Protein AF-A0A929NKT0-F1 (afdb_monomer_lite)

Radius of gyration: 20.61 Å; chains: 1; bounding box: 49×33×53 Å

Sequence (121 aa):
MTLDKARRKQLLARWHRRIGISVAAWLILLAISGLLINHAHDWGLDQSSIPGLLQELLYPLTMGDEFEEAALISWERLMLDLHAARFLGPLALWFSDLMAGLLLLLSISGIWIWWRQAKRK

Secondary structure (DSSP, 8-state):
--HHHHHHHHHHHHHHHHHHHHHHHHHHHHHHHHHHHHTTTTTTTTTSBPPHHHHHHHHHHHHGGG-------BHHHHHHHHHTTGGGTTHHHHHHHHHHHHHHHHHHHHHHHHHHHHTT-

Structure (mmCIF, N/CA/C/O backbone):
data_AF-A0A929NKT0-F1
#
_entry.id   AF-A0A929NKT0-F1
#
loop_
_atom_site.group_PDB
_atom_site.id
_atom_site.type_symbol
_atom_site.label_atom_id
_atom_site.label_alt_id
_atom_site.label_comp_id
_atom_site.label_asym_id
_atom_site.label_entity_id
_atom_site.label_seq_id
_atom_site.pdbx_PDB_ins_code
_atom_site.Cartn_x
_atom_site.Cartn_y
_atom_site.Cartn_z
_atom_site.occupancy
_atom_site.B_iso_or_equiv
_atom_site.auth_seq_id
_atom_site.auth_comp_id
_atom_site.auth_asym_id
_atom_site.auth_atom_id
_atom_site.pdbx_PDB_model_num
ATOM 1 N N . MET A 1 1 ? -28.048 -0.320 28.081 1.00 53.88 1 MET A N 1
ATOM 2 C CA . MET A 1 1 ? -26.968 -0.050 27.098 1.00 53.88 1 MET A CA 1
ATOM 3 C C . MET A 1 1 ? -27.310 1.257 26.391 1.00 53.88 1 MET A C 1
ATOM 5 O O . MET A 1 1 ? -28.362 1.308 25.780 1.00 53.88 1 MET A O 1
ATOM 9 N N . THR A 1 2 ? -26.522 2.327 26.540 1.00 73.44 2 THR A N 1
ATOM 10 C CA . THR A 1 2 ? -26.869 3.647 25.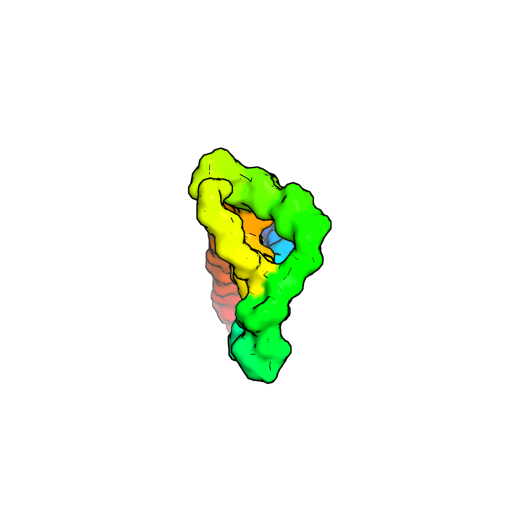973 1.00 73.44 2 THR A CA 1
ATOM 11 C C . THR A 1 2 ? -26.758 3.629 24.443 1.00 73.44 2 THR A C 1
ATOM 13 O O . THR A 1 2 ? -25.832 3.017 23.901 1.00 73.44 2 THR A O 1
ATOM 16 N N . LEU A 1 3 ? -27.703 4.268 23.743 1.00 71.25 3 LEU A N 1
ATOM 17 C CA . LEU A 1 3 ? -27.803 4.284 22.271 1.00 71.25 3 LEU A CA 1
ATOM 18 C C . LEU A 1 3 ? -26.490 4.727 21.587 1.00 71.25 3 LEU A C 1
ATOM 20 O O . LEU A 1 3 ? -26.123 4.202 20.532 1.00 71.25 3 LEU A O 1
ATOM 24 N N . ASP A 1 4 ? -25.704 5.577 22.250 1.00 81.12 4 ASP A N 1
ATOM 25 C CA . ASP A 1 4 ? -24.386 6.026 21.786 1.00 81.12 4 ASP A CA 1
ATOM 26 C C . ASP A 1 4 ? -23.361 4.899 21.629 1.00 81.12 4 ASP A C 1
ATOM 28 O O . ASP A 1 4 ? -22.576 4.894 20.676 1.00 81.12 4 ASP A O 1
ATOM 32 N N . LYS A 1 5 ? -23.364 3.901 22.525 1.00 77.00 5 LYS A N 1
ATOM 33 C CA . LYS A 1 5 ? -22.419 2.773 22.449 1.00 77.00 5 LYS A CA 1
ATOM 34 C C . LYS A 1 5 ? -22.708 1.893 21.231 1.00 77.00 5 LYS A C 1
ATOM 36 O O . LYS A 1 5 ? -21.773 1.431 20.575 1.00 77.00 5 LYS A O 1
ATOM 41 N N . ALA A 1 6 ? -23.986 1.689 20.906 1.00 77.25 6 ALA A N 1
ATOM 42 C CA . ALA A 1 6 ? -24.405 0.922 19.734 1.00 77.25 6 ALA A CA 1
ATOM 43 C C . ALA A 1 6 ? -24.045 1.652 18.429 1.00 77.25 6 ALA A C 1
ATOM 45 O O . ALA A 1 6 ? -23.441 1.053 17.535 1.00 77.25 6 ALA A O 1
ATOM 46 N N . ARG A 1 7 ? -24.315 2.963 18.359 1.00 80.44 7 ARG A N 1
ATOM 47 C CA . ARG A 1 7 ? -24.003 3.805 17.192 1.00 80.44 7 ARG A CA 1
ATOM 48 C C . ARG A 1 7 ? -22.497 3.886 16.924 1.00 80.44 7 ARG A C 1
ATOM 50 O O . ARG A 1 7 ? -22.071 3.710 15.783 1.00 80.44 7 ARG A O 1
ATOM 57 N N . ARG A 1 8 ? -21.675 4.053 17.971 1.00 80.75 8 ARG A N 1
ATOM 58 C CA . ARG A 1 8 ? -20.201 4.019 17.869 1.00 80.75 8 ARG A CA 1
ATOM 59 C C . ARG A 1 8 ? -19.692 2.666 17.370 1.00 80.75 8 ARG A C 1
ATOM 61 O O . ARG A 1 8 ? -18.843 2.626 16.485 1.00 80.75 8 ARG A O 1
ATOM 68 N N . LYS A 1 9 ? -20.243 1.552 17.868 1.00 82.25 9 LYS A N 1
ATOM 69 C CA . LYS A 1 9 ? -19.865 0.202 17.411 1.00 82.25 9 LYS A CA 1
ATOM 70 C C . LYS A 1 9 ? -20.188 -0.014 15.926 1.00 82.25 9 LYS A C 1
ATOM 72 O O . LYS A 1 9 ? -19.364 -0.562 15.199 1.00 82.25 9 LYS A O 1
ATOM 77 N N . GLN A 1 10 ? -21.349 0.456 15.467 1.00 82.62 10 GLN A N 1
ATOM 78 C CA . GLN A 1 10 ? -21.736 0.400 14.052 1.00 82.62 10 GLN A CA 1
ATOM 79 C C . GLN A 1 10 ? -20.884 1.317 13.163 1.00 82.62 10 GLN A C 1
ATOM 81 O O . GLN A 1 10 ? -20.616 0.974 12.015 1.00 82.62 10 GLN A O 1
ATOM 86 N N . LEU A 1 11 ? -20.456 2.483 13.656 1.00 84.25 11 LEU A N 1
ATOM 87 C CA . LEU A 1 11 ? -19.534 3.361 12.928 1.00 84.25 11 LEU A CA 1
ATOM 88 C C . LEU A 1 11 ? -18.161 2.707 12.759 1.00 84.25 11 LEU A C 1
ATOM 90 O O . LEU A 1 11 ? -17.672 2.643 11.636 1.00 84.25 11 LEU A O 1
ATOM 94 N N . LEU A 1 12 ? -17.590 2.152 13.833 1.00 84.25 12 LEU A N 1
ATOM 95 C CA . LEU A 1 12 ? -16.311 1.436 13.771 1.00 84.25 12 LEU A CA 1
ATOM 96 C C . LEU A 1 12 ? -16.356 0.275 12.769 1.00 84.25 12 LEU A C 1
ATOM 98 O O . LEU A 1 12 ? -15.451 0.140 11.956 1.00 84.25 12 LEU A O 1
ATOM 102 N N . ALA A 1 13 ? -17.435 -0.515 12.766 1.00 84.69 13 ALA A N 1
ATOM 103 C CA . ALA A 1 13 ? -17.601 -1.613 11.812 1.00 84.69 13 ALA A CA 1
ATOM 104 C C . ALA A 1 13 ? -17.714 -1.126 10.353 1.00 84.69 13 ALA A C 1
ATOM 106 O O . ALA A 1 13 ? -17.135 -1.730 9.450 1.00 84.69 13 ALA A O 1
ATOM 107 N N . ARG A 1 14 ? -18.427 -0.016 10.109 1.00 88.69 14 ARG A N 1
ATOM 108 C CA . ARG A 1 14 ? -18.546 0.584 8.769 1.00 88.69 14 ARG A CA 1
ATOM 109 C C . ARG A 1 14 ? -17.209 1.118 8.258 1.00 88.69 14 ARG A C 1
ATOM 111 O O . ARG A 1 14 ? -16.869 0.865 7.106 1.00 88.69 14 ARG A O 1
ATOM 118 N N . TRP A 1 15 ? -16.461 1.826 9.102 1.00 89.50 15 TRP A N 1
ATOM 119 C CA . TRP A 1 15 ? -15.136 2.345 8.755 1.00 89.50 15 TRP A CA 1
ATOM 120 C C . TRP A 1 15 ? -14.127 1.224 8.525 1.00 89.50 15 TRP A C 1
ATOM 122 O O . TRP A 1 15 ? -13.451 1.239 7.501 1.00 89.50 15 TRP A O 1
ATOM 132 N N . HIS A 1 16 ? -14.104 0.212 9.395 1.00 92.12 16 HIS A N 1
ATOM 133 C CA . HIS A 1 16 ? -13.269 -0.976 9.220 1.00 92.12 16 HIS A CA 1
ATOM 134 C C . HIS A 1 16 ? -13.531 -1.652 7.866 1.00 92.12 16 HIS A C 1
ATOM 136 O O . HIS A 1 16 ? -12.589 -1.939 7.139 1.00 92.12 16 HIS A O 1
ATOM 142 N N . ARG A 1 17 ? -14.802 -1.830 7.468 1.00 91.62 17 ARG A N 1
ATOM 143 C CA . ARG A 1 17 ? -15.138 -2.424 6.162 1.00 91.62 17 ARG A CA 1
ATOM 144 C C . ARG A 1 17 ? -14.684 -1.560 4.982 1.00 91.62 17 ARG A C 1
ATOM 146 O O . ARG A 1 17 ? -14.194 -2.105 4.002 1.00 91.62 17 ARG A O 1
ATOM 153 N N . ARG A 1 18 ? -14.850 -0.235 5.053 1.00 93.50 18 ARG A N 1
ATOM 154 C CA . ARG A 1 18 ? -14.431 0.681 3.974 1.00 93.50 18 ARG A CA 1
ATOM 155 C C . ARG A 1 18 ? -12.914 0.687 3.795 1.00 93.50 18 ARG A C 1
ATOM 157 O O . ARG A 1 18 ? -12.450 0.480 2.683 1.00 93.50 18 ARG A O 1
ATOM 164 N N . ILE A 1 19 ? -12.172 0.850 4.893 1.00 94.94 19 ILE A N 1
ATOM 165 C CA . ILE A 1 19 ? -10.703 0.785 4.894 1.00 94.94 19 ILE A CA 1
ATOM 166 C C . ILE A 1 19 ? -10.242 -0.593 4.412 1.00 94.94 19 ILE A C 1
ATOM 168 O O . ILE A 1 19 ? -9.352 -0.685 3.575 1.00 94.94 19 ILE A O 1
ATOM 172 N N . GLY A 1 20 ? -10.897 -1.659 4.879 1.00 95.81 20 GLY A N 1
ATOM 173 C CA . GLY A 1 20 ? -10.599 -3.026 4.470 1.00 95.81 20 GLY A CA 1
ATOM 174 C C . GLY A 1 20 ? -10.753 -3.258 2.968 1.00 95.81 20 GLY A C 1
ATOM 175 O O . GLY A 1 20 ? -9.905 -3.919 2.388 1.00 95.81 20 GLY A O 1
ATOM 176 N N . ILE A 1 21 ? -11.773 -2.683 2.318 1.00 96.88 21 ILE A N 1
ATOM 177 C CA . ILE A 1 21 ? -11.937 -2.780 0.855 1.00 96.88 21 ILE A CA 1
ATOM 178 C C . ILE A 1 21 ? -10.781 -2.084 0.129 1.00 96.88 21 ILE A C 1
ATOM 180 O O . ILE A 1 21 ? -10.221 -2.661 -0.799 1.00 96.88 21 ILE A O 1
ATOM 184 N N . SER A 1 22 ? -10.399 -0.877 0.558 1.00 95.75 22 SER A N 1
ATOM 185 C CA . SER A 1 22 ? -9.277 -0.147 -0.046 1.00 95.75 22 SER A CA 1
ATOM 186 C C . SER A 1 22 ? -7.957 -0.909 0.095 1.00 95.75 22 SER A C 1
ATOM 188 O O . SER A 1 22 ? -7.252 -1.103 -0.891 1.00 95.75 22 SER A O 1
ATOM 190 N N . VAL A 1 23 ? -7.657 -1.404 1.300 1.00 96.69 23 VAL A N 1
ATOM 191 C CA . VAL A 1 23 ? -6.447 -2.198 1.562 1.00 96.69 23 VAL A CA 1
ATOM 192 C C . VAL A 1 23 ? -6.480 -3.523 0.794 1.00 96.69 23 VAL A C 1
ATOM 194 O O . VAL A 1 23 ? -5.465 -3.924 0.239 1.00 96.69 23 VAL A O 1
ATOM 197 N N . ALA A 1 24 ? -7.633 -4.191 0.699 1.00 97.12 24 ALA A N 1
ATOM 198 C CA . ALA A 1 24 ? -7.764 -5.434 -0.061 1.00 97.12 24 ALA A CA 1
ATOM 199 C C . ALA A 1 24 ? -7.499 -5.229 -1.558 1.00 97.12 24 ALA A C 1
ATOM 201 O O . ALA A 1 24 ? -6.798 -6.037 -2.159 1.00 97.12 24 ALA A O 1
ATOM 202 N N . ALA A 1 25 ? -8.009 -4.146 -2.152 1.00 96.25 25 ALA A N 1
ATOM 203 C CA . ALA A 1 25 ? -7.718 -3.814 -3.546 1.00 96.25 25 ALA A CA 1
ATOM 204 C C . ALA A 1 25 ? -6.210 -3.613 -3.773 1.00 96.25 25 ALA A C 1
ATOM 206 O O . ALA A 1 25 ? -5.658 -4.144 -4.735 1.00 96.25 25 ALA A O 1
ATOM 207 N N . TRP A 1 26 ? -5.538 -2.917 -2.851 1.00 95.69 26 TRP A N 1
ATOM 208 C CA . TRP A 1 26 ? -4.087 -2.742 -2.896 1.00 95.69 26 TRP A CA 1
ATOM 209 C C . TRP A 1 26 ? -3.329 -4.071 -2.762 1.00 95.69 26 TRP A C 1
ATOM 211 O O . TRP A 1 26 ? -2.436 -4.355 -3.554 1.00 95.69 26 TRP A O 1
ATOM 221 N N . LEU A 1 27 ? -3.722 -4.936 -1.822 1.00 96.62 27 LEU A N 1
ATOM 222 C CA . LEU A 1 27 ? -3.113 -6.259 -1.649 1.00 96.62 27 LEU A CA 1
ATOM 223 C C . LEU A 1 27 ? -3.310 -7.170 -2.866 1.00 96.62 27 LEU A C 1
ATOM 225 O O . LEU A 1 27 ? -2.405 -7.927 -3.201 1.00 96.62 27 LEU A O 1
ATOM 229 N N . ILE A 1 28 ? -4.463 -7.096 -3.536 1.00 97.25 28 ILE A N 1
ATOM 230 C CA . ILE A 1 28 ? -4.703 -7.829 -4.786 1.00 97.25 28 ILE A CA 1
ATOM 231 C C . ILE A 1 28 ? -3.727 -7.355 -5.863 1.00 97.25 28 ILE A C 1
ATOM 233 O O . ILE A 1 28 ? -3.117 -8.187 -6.529 1.00 97.25 28 ILE A O 1
ATOM 237 N N . LEU A 1 29 ? -3.535 -6.040 -6.003 1.00 95.06 29 LEU A N 1
ATOM 238 C CA . LEU A 1 29 ? -2.555 -5.485 -6.936 1.00 95.06 29 LEU A CA 1
ATOM 239 C C . LEU A 1 29 ? -1.141 -5.982 -6.608 1.00 95.06 29 LEU A C 1
ATOM 241 O O . LEU A 1 29 ? -0.468 -6.475 -7.509 1.00 95.06 29 LEU A O 1
ATOM 245 N N . LEU A 1 30 ? -0.716 -5.916 -5.340 1.00 94.94 30 LEU A N 1
ATOM 246 C CA . LEU A 1 30 ? 0.595 -6.413 -4.899 1.00 94.94 30 LEU A CA 1
ATOM 247 C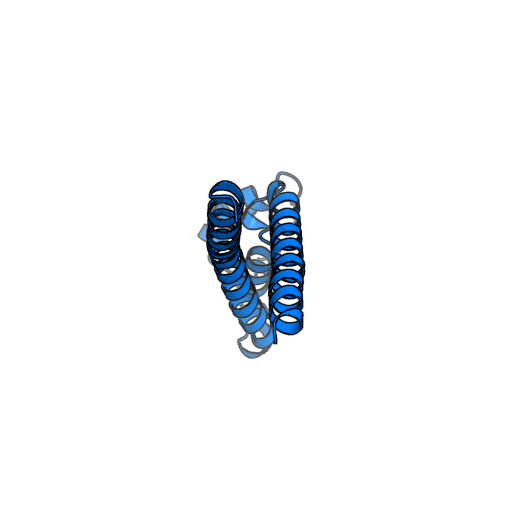 C . LEU A 1 30 ? 0.778 -7.911 -5.155 1.00 94.94 30 LEU A C 1
ATOM 249 O O . LEU A 1 30 ? 1.859 -8.341 -5.550 1.00 94.94 30 LEU A O 1
ATOM 253 N N . ALA A 1 31 ? -0.268 -8.707 -4.933 1.00 96.75 31 ALA A N 1
ATOM 254 C CA . ALA A 1 31 ? -0.232 -10.146 -5.160 1.00 96.75 31 ALA A CA 1
ATOM 255 C C . ALA A 1 31 ? -0.106 -10.474 -6.651 1.00 96.75 31 ALA A C 1
ATOM 257 O O . ALA A 1 31 ? 0.703 -11.322 -7.020 1.00 96.75 31 ALA A O 1
ATOM 258 N N . ILE A 1 32 ? -0.869 -9.785 -7.506 1.00 95.88 32 ILE A N 1
ATOM 259 C CA . ILE A 1 32 ? -0.787 -9.955 -8.959 1.00 95.88 32 ILE A CA 1
ATOM 260 C C . ILE A 1 32 ? 0.599 -9.538 -9.446 1.00 95.88 32 ILE A C 1
ATOM 262 O O . ILE A 1 32 ? 1.272 -10.337 -10.087 1.00 95.88 32 ILE A O 1
ATOM 266 N N . SER A 1 33 ? 1.062 -8.330 -9.114 1.00 93.69 33 SER A N 1
ATOM 267 C CA . SER A 1 33 ? 2.371 -7.849 -9.571 1.00 93.69 33 SER A CA 1
ATOM 268 C C . SER A 1 33 ? 3.516 -8.709 -9.041 1.00 93.69 33 SER A C 1
ATOM 270 O O . SER A 1 33 ? 4.411 -9.042 -9.807 1.00 93.69 33 SER A O 1
ATOM 272 N N . GLY A 1 34 ? 3.463 -9.155 -7.783 1.00 92.50 34 GLY A N 1
ATOM 273 C CA . GLY A 1 34 ? 4.457 -10.070 -7.216 1.00 92.50 34 GLY A CA 1
ATOM 274 C C . GLY A 1 34 ? 4.480 -11.432 -7.914 1.00 92.50 34 GLY A C 1
ATOM 275 O O . GLY A 1 34 ? 5.553 -11.967 -8.181 1.00 92.50 34 GLY A O 1
ATOM 276 N N . LEU A 1 35 ? 3.313 -11.976 -8.275 1.00 93.81 35 LEU A N 1
ATOM 277 C CA . LEU A 1 35 ? 3.237 -13.211 -9.056 1.00 93.81 35 LEU A CA 1
ATOM 278 C C . LEU A 1 35 ? 3.867 -13.035 -10.443 1.00 93.81 35 LEU A C 1
ATOM 280 O O . LEU A 1 35 ? 4.620 -13.907 -10.872 1.00 93.81 35 LEU A O 1
ATOM 284 N N . LEU A 1 36 ? 3.576 -11.915 -11.115 1.00 91.25 36 LEU A N 1
ATOM 285 C CA . LEU A 1 36 ? 4.143 -11.590 -12.425 1.00 91.25 36 LEU A CA 1
ATOM 286 C C . LEU A 1 36 ? 5.661 -11.391 -12.346 1.00 91.25 36 LEU A C 1
ATOM 288 O O . LEU A 1 36 ? 6.367 -11.908 -13.200 1.00 91.25 36 LEU A O 1
ATOM 292 N N . ILE A 1 37 ? 6.162 -10.702 -11.315 1.00 90.94 37 ILE A N 1
ATOM 293 C CA . ILE A 1 37 ? 7.601 -10.504 -11.078 1.00 90.94 37 ILE A CA 1
ATOM 294 C C . ILE A 1 37 ? 8.299 -11.849 -10.853 1.00 90.94 37 ILE A C 1
ATOM 296 O O . ILE A 1 37 ? 9.326 -12.113 -11.466 1.00 90.94 37 ILE A O 1
ATOM 300 N N . ASN A 1 38 ? 7.722 -12.734 -10.035 1.00 92.25 38 ASN A N 1
ATOM 301 C CA . ASN A 1 38 ? 8.317 -14.045 -9.761 1.00 92.25 38 ASN A CA 1
ATOM 302 C C . ASN A 1 38 ? 8.430 -14.933 -11.011 1.00 92.25 38 ASN A C 1
ATOM 304 O O . ASN A 1 38 ? 9.349 -15.739 -11.088 1.00 92.25 38 ASN A O 1
ATOM 308 N N . HIS A 1 39 ? 7.518 -14.784 -11.976 1.00 91.44 39 HIS A N 1
ATOM 309 C CA . HIS A 1 39 ? 7.544 -15.514 -13.250 1.00 91.44 39 HIS A CA 1
ATOM 310 C C . HIS A 1 39 ? 8.137 -14.681 -14.398 1.00 91.44 39 HIS A C 1
ATOM 312 O O . HIS A 1 39 ? 8.142 -15.130 -15.543 1.00 91.44 39 HIS A O 1
ATOM 318 N N . ALA A 1 40 ? 8.631 -13.467 -14.126 1.00 87.12 40 ALA A N 1
ATOM 319 C CA . ALA A 1 40 ? 9.075 -12.545 -15.167 1.00 87.12 40 ALA A CA 1
ATOM 320 C C . ALA A 1 40 ? 10.251 -13.118 -15.960 1.00 87.12 40 ALA A C 1
ATOM 322 O O . ALA A 1 40 ? 10.267 -13.014 -17.185 1.00 87.12 40 ALA A O 1
ATOM 323 N N . HIS A 1 41 ? 11.183 -13.775 -15.269 1.00 85.25 41 HIS A N 1
ATOM 324 C CA . HIS A 1 41 ? 12.321 -14.438 -15.895 1.00 85.25 41 HIS A CA 1
ATOM 325 C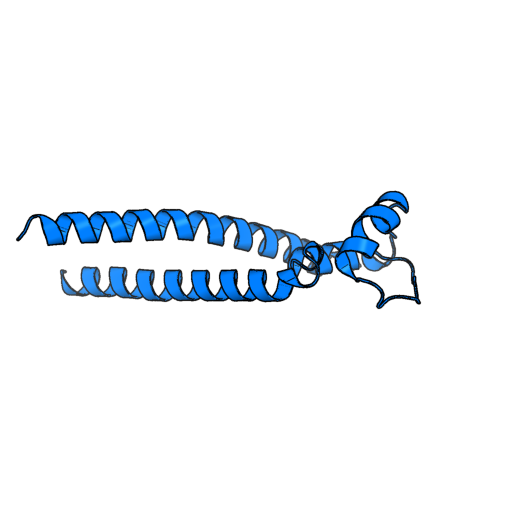 C . HIS A 1 41 ? 11.886 -15.618 -16.779 1.00 85.25 41 HIS A C 1
ATOM 327 O O . HIS A 1 41 ? 12.290 -15.703 -17.936 1.00 85.25 41 HIS A O 1
ATOM 333 N N . ASP A 1 42 ? 10.986 -16.475 -16.281 1.00 88.62 42 ASP A N 1
ATOM 334 C CA . ASP A 1 42 ? 10.467 -17.631 -17.031 1.00 88.62 42 ASP A CA 1
ATOM 335 C C . ASP A 1 42 ? 9.710 -17.215 -18.304 1.00 88.62 42 ASP A C 1
ATOM 337 O O . ASP A 1 42 ? 9.652 -17.962 -19.282 1.00 88.62 42 ASP A O 1
ATOM 341 N N . TRP A 1 43 ? 9.123 -16.016 -18.304 1.00 88.44 43 TRP A N 1
ATOM 342 C CA . TRP A 1 43 ? 8.395 -15.451 -19.440 1.00 88.44 43 TRP A CA 1
ATOM 343 C C . TRP A 1 43 ? 9.234 -14.512 -20.319 1.00 88.44 43 TRP A C 1
ATOM 345 O O . TRP A 1 43 ? 8.701 -13.961 -21.283 1.00 88.44 43 TRP A O 1
ATOM 355 N N . GLY A 1 44 ? 10.522 -14.312 -20.016 1.00 82.00 44 GLY A N 1
ATOM 356 C CA . GLY A 1 44 ? 11.392 -13.394 -20.764 1.00 82.00 44 GLY A CA 1
ATOM 357 C C . GLY A 1 44 ? 10.953 -11.921 -20.688 1.00 82.00 44 GLY A C 1
ATOM 358 O O . GLY A 1 44 ? 11.210 -11.127 -21.601 1.00 82.00 44 GLY A O 1
ATOM 359 N N . LEU A 1 45 ? 10.239 -11.543 -19.623 1.00 81.62 45 LEU A N 1
ATOM 360 C CA . LEU A 1 45 ? 9.810 -10.163 -19.353 1.00 81.62 45 LEU A CA 1
ATOM 361 C C . LEU A 1 45 ? 10.960 -9.264 -18.877 1.00 81.62 45 LEU A C 1
ATOM 363 O O . LEU A 1 45 ? 10.840 -8.039 -18.901 1.00 81.62 45 LEU A O 1
ATOM 367 N N . ASP A 1 46 ? 12.067 -9.872 -18.463 1.00 79.31 46 ASP A N 1
ATOM 368 C CA . ASP A 1 46 ? 13.334 -9.220 -18.132 1.00 79.31 46 ASP A CA 1
ATOM 369 C C . ASP A 1 46 ? 14.065 -8.718 -19.392 1.00 79.31 46 ASP A C 1
ATOM 371 O O . ASP A 1 46 ? 14.661 -7.642 -19.393 1.00 79.31 46 ASP A O 1
ATOM 375 N N . GLN A 1 47 ? 13.956 -9.466 -20.490 1.00 80.81 47 GLN A N 1
ATOM 376 C CA . GLN A 1 47 ? 14.618 -9.186 -21.768 1.00 80.81 47 GLN A CA 1
ATOM 377 C C . GLN A 1 47 ? 13.752 -8.367 -22.733 1.00 80.81 47 GLN A C 1
ATOM 379 O O . GLN A 1 47 ? 14.276 -7.714 -23.637 1.00 80.81 47 GLN A O 1
ATOM 384 N N . SER A 1 48 ? 12.428 -8.383 -22.562 1.00 82.56 48 SER A N 1
ATOM 385 C CA . SER A 1 48 ? 11.512 -7.606 -23.398 1.00 82.56 48 SER A CA 1
ATOM 386 C C . SER A 1 48 ? 11.339 -6.182 -22.862 1.00 82.56 48 SER A C 1
ATOM 388 O O . SER A 1 48 ? 10.842 -5.947 -21.758 1.00 82.56 48 SER A O 1
ATOM 390 N N . SER A 1 49 ? 11.758 -5.202 -23.665 1.00 83.62 49 SER A N 1
ATOM 391 C CA . SER A 1 49 ? 11.604 -3.785 -23.333 1.00 83.62 49 SER A CA 1
ATOM 392 C C . SER A 1 49 ? 10.157 -3.328 -23.499 1.00 83.62 49 SER A C 1
ATOM 394 O O . SER A 1 49 ? 9.446 -3.763 -24.412 1.00 83.62 49 SER A O 1
ATOM 396 N N . ILE A 1 50 ? 9.720 -2.415 -22.634 1.00 84.62 50 ILE A N 1
ATOM 397 C CA . ILE A 1 50 ? 8.402 -1.793 -22.778 1.00 84.62 50 ILE A CA 1
ATOM 398 C C . ILE A 1 50 ? 8.374 -0.868 -24.009 1.00 84.62 50 ILE A C 1
ATOM 400 O O . ILE A 1 50 ? 9.406 -0.309 -24.382 1.00 84.62 50 ILE A O 1
ATOM 404 N N . PRO A 1 51 ? 7.210 -0.670 -24.653 1.00 86.19 51 PRO A N 1
ATOM 405 C CA . PRO A 1 51 ? 7.057 0.269 -25.761 1.00 86.19 51 PRO A CA 1
ATOM 406 C C . PRO A 1 51 ? 7.625 1.660 -25.445 1.00 86.19 51 PRO A C 1
ATOM 408 O O . PRO A 1 51 ? 7.371 2.195 -24.366 1.00 86.19 51 PRO A O 1
ATOM 411 N N . GLY A 1 52 ? 8.326 2.275 -26.404 1.00 80.00 52 GLY A N 1
ATOM 412 C CA . GLY A 1 52 ? 8.968 3.588 -26.222 1.00 80.00 52 GLY A CA 1
ATOM 413 C C . GLY A 1 52 ? 8.005 4.683 -25.750 1.00 80.00 52 GLY A C 1
ATOM 414 O O . GLY A 1 52 ? 8.337 5.454 -24.863 1.00 80.00 52 GLY A O 1
ATOM 415 N N . LEU A 1 53 ? 6.756 4.657 -26.220 1.00 82.62 53 LEU A N 1
ATOM 416 C CA . LEU A 1 53 ? 5.717 5.603 -25.800 1.00 82.62 53 LEU A CA 1
ATOM 417 C C . LEU A 1 53 ? 5.396 5.514 -24.296 1.00 82.62 53 LEU A C 1
ATOM 419 O O . LEU A 1 53 ? 5.120 6.525 -23.657 1.00 82.62 53 LEU A O 1
ATOM 423 N N . LEU A 1 54 ? 5.456 4.313 -23.709 1.00 81.25 54 LEU A N 1
ATOM 424 C CA . LEU A 1 54 ? 5.284 4.136 -22.264 1.00 81.25 54 LEU A CA 1
ATOM 425 C C . LEU A 1 54 ? 6.519 4.603 -21.492 1.00 81.25 54 LEU A C 1
ATOM 427 O O . LEU A 1 54 ? 6.367 5.150 -20.404 1.00 81.25 54 LEU A O 1
ATOM 431 N N . GLN A 1 55 ? 7.718 4.428 -22.050 1.00 81.25 55 GLN A N 1
ATOM 432 C CA . GLN A 1 55 ? 8.949 4.948 -21.452 1.00 81.25 55 GLN A CA 1
ATOM 433 C C . GLN A 1 55 ? 8.909 6.478 -21.393 1.00 81.25 55 GLN A C 1
ATOM 435 O O . GLN A 1 55 ? 9.061 7.052 -20.319 1.00 81.25 55 GLN A O 1
ATOM 440 N N . GLU A 1 56 ? 8.602 7.122 -22.518 1.00 82.12 56 GLU A N 1
ATOM 441 C CA . GLU A 1 56 ? 8.525 8.581 -22.638 1.00 82.12 56 GLU A CA 1
ATOM 442 C C . GLU A 1 56 ? 7.427 9.195 -21.763 1.00 82.12 56 GLU A C 1
ATOM 444 O O . GLU A 1 56 ? 7.609 10.284 -21.226 1.00 82.12 56 GLU A O 1
ATOM 449 N N . LEU A 1 57 ? 6.291 8.513 -21.586 1.00 82.62 57 LEU A N 1
ATOM 450 C CA . LEU A 1 57 ? 5.185 9.046 -20.790 1.00 82.62 57 LEU A CA 1
ATOM 451 C C . LEU A 1 57 ? 5.347 8.789 -19.285 1.00 82.62 57 LEU A C 1
ATOM 453 O O . LEU A 1 57 ? 5.003 9.647 -18.475 1.00 82.62 57 LEU A O 1
ATOM 457 N N . LEU A 1 58 ? 5.812 7.599 -18.894 1.00 78.88 58 LEU A N 1
ATOM 458 C CA . LEU A 1 58 ? 5.727 7.135 -17.506 1.00 78.88 58 LEU A CA 1
ATOM 459 C C . LEU A 1 58 ? 6.994 7.421 -16.694 1.00 78.88 58 LEU A C 1
ATOM 461 O O . LEU A 1 58 ? 6.902 7.750 -15.510 1.00 78.88 58 LEU A O 1
ATOM 465 N N . TYR A 1 59 ? 8.175 7.304 -17.302 1.00 79.44 59 TYR A N 1
ATOM 466 C CA . TYR A 1 59 ? 9.437 7.417 -16.565 1.00 79.44 59 TYR A CA 1
ATOM 467 C C . TYR A 1 59 ? 9.800 8.844 -16.153 1.00 79.44 59 TYR A C 1
ATOM 469 O O . TYR A 1 59 ? 10.206 9.005 -15.000 1.00 79.44 59 TYR A O 1
ATOM 477 N N . PRO A 1 60 ? 9.557 9.889 -16.970 1.00 76.06 60 PRO A N 1
ATOM 478 C CA . PRO A 1 60 ? 9.766 11.271 -16.533 1.00 76.06 60 PRO A CA 1
ATOM 479 C C . PRO A 1 60 ? 8.928 11.650 -15.303 1.00 76.06 60 PRO A C 1
ATOM 481 O O . PRO A 1 60 ? 9.386 12.387 -14.437 1.00 76.06 60 PRO A O 1
ATOM 484 N N . LEU A 1 61 ? 7.713 11.100 -15.182 1.00 73.19 61 LEU A N 1
ATOM 485 C CA . LEU A 1 61 ? 6.834 11.320 -14.024 1.00 73.19 61 LEU A CA 1
ATOM 486 C C . LEU A 1 61 ? 7.282 10.550 -12.774 1.00 73.19 61 LEU A C 1
ATOM 488 O O . LEU A 1 61 ? 6.977 10.949 -11.652 1.00 73.19 61 LEU A O 1
ATOM 492 N N . THR A 1 62 ? 7.973 9.431 -12.975 1.00 71.75 62 THR A N 1
ATOM 493 C CA . THR A 1 62 ? 8.358 8.499 -11.911 1.00 71.75 62 THR A CA 1
ATOM 494 C C . THR A 1 62 ? 9.710 8.860 -11.296 1.00 71.75 62 THR A C 1
ATOM 496 O O . THR A 1 62 ? 9.884 8.725 -10.086 1.00 71.75 62 THR A O 1
ATOM 499 N N . MET A 1 63 ? 10.658 9.318 -12.117 1.00 67.19 63 MET A N 1
ATOM 500 C CA . MET A 1 63 ? 12.074 9.415 -11.754 1.00 67.19 63 MET A CA 1
ATOM 501 C C . MET A 1 63 ? 12.593 10.846 -11.535 1.00 67.19 63 MET A C 1
ATOM 503 O O . MET A 1 63 ? 13.695 11.004 -11.018 1.00 67.19 63 MET A O 1
ATOM 507 N N . GLY A 1 64 ? 11.818 11.886 -11.873 1.00 64.06 64 GLY A N 1
ATOM 508 C CA . GLY A 1 64 ? 12.290 13.275 -11.786 1.00 64.06 64 GLY A CA 1
ATOM 509 C C . GLY A 1 64 ? 13.569 13.515 -12.602 1.00 64.06 64 GLY A C 1
ATOM 510 O O . GLY A 1 64 ? 13.912 12.722 -13.476 1.00 64.06 64 GLY A O 1
ATOM 511 N N . ASP A 1 65 ? 14.295 14.592 -12.305 1.00 58.88 65 ASP A N 1
ATOM 512 C CA . ASP A 1 65 ? 15.523 14.970 -13.027 1.00 58.88 65 ASP A CA 1
ATOM 513 C C . ASP A 1 65 ? 16.721 14.025 -12.752 1.00 58.88 65 ASP A C 1
ATOM 515 O O . ASP A 1 65 ? 17.828 14.273 -13.221 1.00 58.88 65 ASP A O 1
ATOM 519 N N . GLU A 1 66 ? 16.536 12.944 -11.981 1.00 62.50 66 GLU A N 1
ATOM 520 C CA . GLU A 1 66 ? 17.625 12.097 -11.469 1.00 62.50 66 GLU A CA 1
ATOM 521 C C . GLU A 1 66 ? 18.058 10.942 -12.395 1.00 62.50 66 GLU A C 1
ATOM 523 O O . GLU A 1 66 ? 18.847 10.098 -11.974 1.00 62.50 66 GLU A O 1
ATOM 528 N N . PHE A 1 67 ? 17.616 10.874 -13.658 1.00 54.00 67 PHE A N 1
ATOM 529 C CA . PHE A 1 67 ? 18.051 9.802 -14.570 1.00 54.00 67 PHE A CA 1
ATOM 530 C C . PHE A 1 67 ? 18.547 10.310 -15.929 1.00 54.00 67 PHE A C 1
ATOM 532 O O . PHE A 1 67 ? 17.766 10.579 -16.838 1.00 54.00 67 PHE A O 1
ATOM 539 N N . GLU A 1 68 ? 19.877 10.340 -16.072 1.00 50.03 68 GLU A N 1
ATOM 540 C CA . GLU A 1 68 ? 20.605 10.512 -17.340 1.00 50.03 68 GLU A CA 1
ATOM 541 C C . GLU A 1 68 ? 21.076 9.166 -17.949 1.00 50.03 68 GLU A C 1
ATOM 543 O O . GLU A 1 68 ? 21.584 9.131 -19.063 1.00 50.03 68 GLU A O 1
ATOM 548 N N . GLU A 1 69 ? 20.849 8.018 -17.297 1.00 51.28 69 GLU A N 1
ATOM 549 C CA . GLU A 1 69 ? 21.167 6.694 -17.865 1.00 51.28 69 GLU A CA 1
ATOM 550 C C . GLU A 1 69 ? 19.895 5.917 -18.231 1.00 51.28 69 GLU A C 1
ATOM 552 O O . GLU A 1 69 ? 19.418 5.048 -17.500 1.00 51.28 69 GLU A O 1
ATOM 557 N N . ALA A 1 70 ? 19.337 6.226 -19.404 1.00 51.00 70 ALA A N 1
ATOM 558 C CA . ALA A 1 70 ? 18.272 5.448 -20.031 1.00 51.00 70 ALA A CA 1
ATOM 559 C C . ALA A 1 70 ? 18.815 4.106 -20.565 1.00 51.00 70 ALA A C 1
ATOM 561 O O . ALA A 1 70 ? 18.977 3.903 -21.769 1.00 51.00 70 ALA A O 1
ATOM 562 N N . ALA A 1 71 ? 19.100 3.169 -19.661 1.00 54.22 71 ALA A N 1
ATOM 563 C CA . ALA A 1 71 ? 19.120 1.754 -20.009 1.00 54.22 71 ALA A CA 1
ATOM 564 C C . ALA A 1 71 ? 17.678 1.316 -20.322 1.00 54.22 71 ALA A C 1
ATOM 566 O O . ALA A 1 71 ? 16.752 1.668 -19.591 1.00 54.22 71 ALA A O 1
ATOM 567 N N . LEU A 1 72 ? 17.482 0.577 -21.418 1.00 60.78 72 LEU A N 1
ATOM 568 C CA . LEU A 1 72 ? 16.177 0.078 -21.866 1.00 60.78 72 LEU A CA 1
ATOM 569 C C . LEU A 1 72 ? 15.386 -0.530 -20.700 1.00 60.78 72 LEU A C 1
ATOM 571 O O . LEU A 1 72 ? 15.793 -1.526 -20.105 1.00 60.78 72 LEU A O 1
ATOM 575 N N . ILE A 1 73 ? 14.238 0.063 -20.388 1.00 76.94 73 ILE A N 1
ATOM 576 C CA . ILE A 1 73 ? 13.391 -0.401 -19.293 1.00 76.94 73 ILE A CA 1
ATOM 577 C C . ILE A 1 73 ? 12.620 -1.650 -19.738 1.00 76.94 73 ILE A C 1
ATOM 579 O O . ILE A 1 73 ? 11.935 -1.643 -20.766 1.00 76.94 73 ILE A O 1
ATOM 583 N N . SER A 1 74 ? 12.706 -2.718 -18.945 1.00 87.38 74 SER A N 1
ATOM 584 C CA . SER A 1 74 ? 12.006 -3.988 -19.164 1.00 87.38 74 SER A CA 1
ATOM 585 C C . SER A 1 74 ? 10.598 -4.015 -18.551 1.00 87.38 74 SER A C 1
ATOM 587 O O . SER A 1 74 ? 10.254 -3.199 -17.686 1.00 87.38 74 SER A O 1
ATOM 589 N N . TRP A 1 75 ? 9.766 -4.976 -18.972 1.00 87.12 75 TRP A N 1
ATOM 590 C CA . TRP A 1 75 ? 8.460 -5.226 -18.340 1.00 87.12 75 TRP A CA 1
ATOM 591 C C . TRP A 1 75 ? 8.595 -5.602 -16.865 1.00 87.12 75 TRP A C 1
ATOM 593 O O . TRP A 1 75 ? 7.759 -5.199 -16.055 1.00 87.12 75 TRP A O 1
ATOM 603 N N . GLU A 1 76 ? 9.662 -6.313 -16.501 1.00 87.75 76 GLU A N 1
ATOM 604 C CA . GLU A 1 76 ? 10.004 -6.593 -15.105 1.00 87.75 76 GLU A CA 1
ATOM 605 C C . GLU A 1 76 ? 10.135 -5.296 -14.295 1.00 87.75 76 GLU A C 1
ATOM 607 O O . GLU A 1 76 ? 9.502 -5.149 -13.245 1.00 87.75 76 GLU A O 1
ATOM 612 N N . ARG A 1 77 ? 10.892 -4.317 -14.807 1.00 86.19 77 ARG A N 1
ATOM 613 C CA . ARG A 1 77 ? 11.078 -3.038 -14.118 1.00 86.19 77 ARG A CA 1
ATOM 614 C C . ARG A 1 77 ? 9.770 -2.262 -13.990 1.00 86.19 77 ARG A C 1
ATOM 616 O O . ARG A 1 77 ? 9.484 -1.741 -12.913 1.00 86.19 77 ARG A O 1
ATOM 623 N N . LEU A 1 78 ? 8.942 -2.253 -15.033 1.00 87.69 78 LEU A N 1
ATOM 624 C CA . LEU A 1 78 ? 7.618 -1.634 -14.973 1.00 87.69 78 LEU A CA 1
ATOM 625 C C . LEU A 1 78 ? 6.729 -2.282 -13.896 1.00 87.69 78 LEU A C 1
ATOM 627 O O . LEU A 1 78 ? 6.045 -1.580 -13.148 1.00 87.69 78 LEU A O 1
ATOM 631 N N . MET A 1 79 ? 6.736 -3.614 -13.792 1.00 90.50 79 MET A N 1
ATOM 632 C CA . MET A 1 79 ? 5.970 -4.332 -12.767 1.00 90.50 79 MET A CA 1
ATOM 633 C C . MET A 1 79 ? 6.514 -4.078 -11.357 1.00 90.50 79 MET A C 1
ATOM 635 O O . MET A 1 79 ? 5.720 -3.916 -10.429 1.00 90.50 79 MET A O 1
ATOM 639 N N . LEU A 1 80 ? 7.836 -3.977 -11.192 1.00 89.12 80 LEU A N 1
ATOM 640 C CA . LEU A 1 80 ? 8.473 -3.577 -9.931 1.00 89.12 80 LEU A CA 1
ATOM 641 C C . LEU A 1 80 ? 8.060 -2.162 -9.513 1.00 89.12 80 LEU A C 1
ATOM 643 O O . LEU A 1 80 ? 7.736 -1.928 -8.347 1.00 89.12 80 LEU A O 1
ATOM 647 N N . ASP A 1 81 ? 8.026 -1.225 -10.457 1.00 89.00 81 ASP A N 1
ATOM 648 C CA . ASP A 1 81 ? 7.625 0.152 -10.185 1.00 89.00 81 ASP A CA 1
ATOM 649 C C . ASP A 1 81 ? 6.115 0.241 -9.869 1.00 89.00 81 ASP A C 1
ATOM 651 O O . ASP A 1 81 ? 5.718 0.993 -8.975 1.00 89.00 81 ASP A O 1
ATOM 655 N N . LEU A 1 82 ? 5.271 -0.590 -10.496 1.00 90.19 82 LEU A N 1
ATOM 656 C CA . LEU A 1 82 ? 3.855 -0.745 -10.130 1.00 90.19 82 LEU A CA 1
ATOM 657 C C . LEU A 1 82 ? 3.687 -1.334 -8.719 1.00 90.19 82 LEU A C 1
ATOM 659 O O . LEU A 1 82 ? 2.888 -0.825 -7.931 1.00 90.19 82 LEU A O 1
ATOM 663 N N . HIS A 1 83 ? 4.447 -2.381 -8.390 1.00 93.19 83 HIS A N 1
ATOM 664 C CA . HIS A 1 83 ? 4.423 -3.039 -7.082 1.00 93.19 83 HIS A CA 1
ATOM 665 C C . HIS A 1 83 ? 4.833 -2.082 -5.955 1.00 93.19 83 HIS A C 1
ATOM 667 O O . HIS A 1 83 ? 4.200 -2.047 -4.904 1.00 93.19 83 HIS A O 1
ATOM 673 N N . ALA A 1 84 ? 5.851 -1.256 -6.188 1.00 90.75 84 ALA A N 1
ATOM 674 C CA . ALA A 1 84 ? 6.324 -0.263 -5.226 1.00 90.75 84 ALA A CA 1
ATOM 675 C C . ALA A 1 84 ? 5.531 1.062 -5.255 1.00 90.75 84 ALA A C 1
ATOM 677 O O . ALA A 1 84 ? 5.918 2.016 -4.582 1.00 90.75 84 ALA A O 1
ATOM 678 N N . ALA A 1 85 ? 4.460 1.149 -6.056 1.00 91.56 85 ALA A N 1
ATOM 679 C CA . ALA A 1 85 ? 3.711 2.380 -6.328 1.00 91.56 85 ALA A CA 1
ATOM 680 C C . ALA A 1 85 ? 4.568 3.553 -6.847 1.00 91.56 85 ALA A C 1
ATOM 682 O O . ALA A 1 85 ? 4.149 4.708 -6.764 1.00 91.56 85 ALA A O 1
ATOM 683 N N . ARG A 1 86 ? 5.764 3.282 -7.384 1.00 87.19 86 ARG A N 1
ATOM 684 C CA . ARG A 1 86 ? 6.748 4.303 -7.783 1.00 87.19 86 ARG A CA 1
ATOM 685 C C . ARG A 1 86 ? 6.268 5.196 -8.910 1.00 87.19 86 ARG A C 1
ATOM 687 O O . ARG A 1 86 ? 6.722 6.324 -8.989 1.00 87.19 86 ARG A O 1
ATOM 694 N N . PHE A 1 87 ? 5.293 4.758 -9.702 1.00 83.56 87 PHE A N 1
ATOM 695 C CA . PHE A 1 87 ? 4.638 5.608 -10.702 1.00 83.56 87 PHE A CA 1
ATOM 696 C C . PHE A 1 87 ? 4.001 6.886 -10.111 1.00 83.56 87 PHE A C 1
ATOM 698 O O . PHE A 1 87 ? 3.674 7.806 -10.853 1.00 83.56 87 PHE A O 1
ATOM 705 N N . LEU A 1 88 ? 3.815 6.959 -8.784 1.00 85.69 88 LEU A N 1
ATOM 706 C CA . LEU A 1 88 ? 3.396 8.167 -8.060 1.00 85.69 88 LEU A CA 1
ATOM 707 C C . LEU A 1 88 ? 4.558 9.139 -7.759 1.00 85.69 88 LEU A C 1
ATOM 709 O O . LEU A 1 88 ? 4.350 10.158 -7.094 1.00 85.69 88 LEU A O 1
ATOM 713 N N . GLY A 1 89 ? 5.779 8.817 -8.189 1.00 83.88 89 GLY A N 1
ATOM 714 C CA . GLY A 1 89 ? 6.988 9.591 -7.935 1.00 83.88 89 GLY A CA 1
ATOM 715 C C . GLY A 1 89 ? 7.271 9.734 -6.431 1.00 83.88 89 GLY A C 1
ATOM 716 O O . GLY A 1 89 ? 7.105 8.771 -5.675 1.00 83.88 89 GLY A O 1
ATOM 717 N N . PRO A 1 90 ? 7.631 10.933 -5.939 1.00 84.12 90 PRO A N 1
ATOM 718 C CA . PRO A 1 90 ? 7.918 11.168 -4.518 1.00 84.12 90 PRO A CA 1
ATOM 719 C C . PRO A 1 90 ? 6.764 10.827 -3.559 1.00 84.12 90 PRO A C 1
ATOM 721 O O . PRO A 1 90 ? 6.991 10.542 -2.382 1.00 84.12 90 PRO A O 1
ATOM 724 N N . LEU A 1 91 ? 5.513 10.830 -4.040 1.00 87.00 91 LEU A N 1
ATOM 725 C CA . LEU A 1 91 ? 4.345 10.462 -3.233 1.00 87.00 91 LEU A CA 1
ATOM 726 C C . LEU A 1 91 ? 4.262 8.953 -2.960 1.00 87.00 91 LEU A C 1
ATOM 728 O O . LEU A 1 91 ? 3.538 8.547 -2.050 1.00 87.00 91 LEU A O 1
ATOM 732 N N 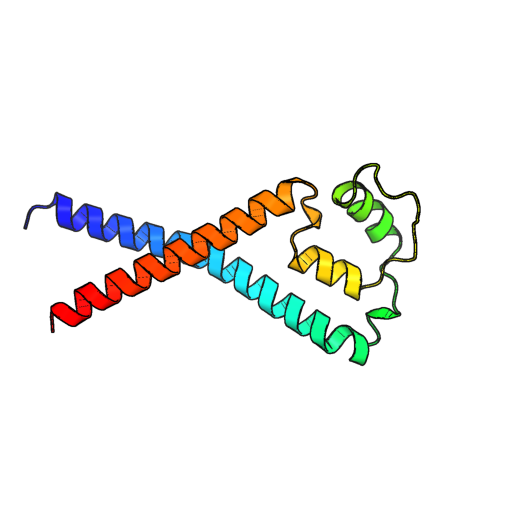. ALA A 1 92 ? 5.005 8.125 -3.700 1.00 89.00 92 ALA A N 1
ATOM 733 C CA . ALA A 1 92 ? 4.991 6.670 -3.569 1.00 89.00 92 ALA A CA 1
ATOM 734 C C . ALA A 1 92 ? 5.389 6.189 -2.165 1.00 89.00 92 ALA A C 1
ATOM 736 O O . ALA A 1 92 ? 4.772 5.256 -1.643 1.00 89.00 92 ALA A O 1
ATOM 737 N N . LEU A 1 93 ? 6.374 6.848 -1.535 1.00 88.50 93 LEU A N 1
ATOM 738 C CA . LEU A 1 93 ? 6.811 6.523 -0.173 1.00 88.50 93 LEU A CA 1
ATOM 739 C C . LEU A 1 93 ? 5.667 6.748 0.821 1.00 88.50 93 LEU A C 1
ATOM 741 O O . LEU A 1 93 ? 5.258 5.834 1.532 1.00 88.50 93 LEU A O 1
ATOM 745 N N . TRP A 1 94 ? 5.078 7.944 0.790 1.00 93.75 94 TRP A N 1
ATOM 746 C CA . TRP A 1 94 ? 3.967 8.316 1.665 1.00 93.75 94 TRP A CA 1
ATOM 747 C C . TRP A 1 94 ? 2.730 7.443 1.447 1.00 93.75 94 TRP A C 1
ATOM 749 O O . TRP A 1 94 ? 2.054 7.068 2.405 1.00 93.75 94 TRP A O 1
ATOM 759 N N . PHE A 1 95 ? 2.429 7.104 0.192 1.00 94.31 95 PHE A N 1
ATOM 760 C CA . PHE A 1 95 ? 1.321 6.219 -0.150 1.00 94.31 95 PHE A CA 1
ATOM 761 C C . PHE A 1 95 ? 1.532 4.804 0.404 1.00 94.31 95 PHE A C 1
ATOM 763 O O . PHE A 1 95 ? 0.625 4.244 1.025 1.00 94.31 95 PHE A O 1
ATOM 770 N N . SER A 1 96 ? 2.726 4.240 0.216 1.00 93.50 96 SER A N 1
ATOM 771 C CA . SER A 1 96 ? 3.059 2.892 0.685 1.00 93.50 96 SER A CA 1
ATOM 772 C C . SER A 1 96 ? 3.038 2.804 2.214 1.00 93.50 96 SER A C 1
ATO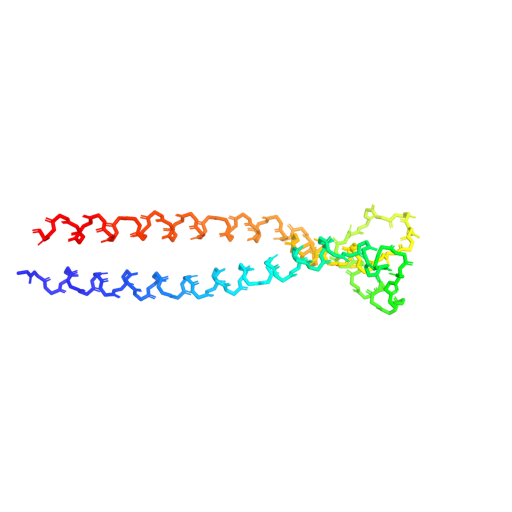M 774 O O . SER A 1 96 ? 2.429 1.882 2.764 1.00 93.50 96 SER A O 1
ATOM 776 N N . ASP A 1 97 ? 3.589 3.805 2.905 1.00 95.50 97 ASP A N 1
ATOM 777 C CA . ASP A 1 97 ? 3.557 3.897 4.370 1.00 95.50 97 ASP A CA 1
ATOM 778 C C . ASP A 1 97 ? 2.127 4.043 4.903 1.00 95.50 97 ASP A C 1
ATOM 780 O O . ASP A 1 97 ? 1.748 3.406 5.893 1.00 95.50 97 ASP A O 1
ATOM 784 N N . LEU A 1 98 ? 1.289 4.826 4.215 1.00 96.81 98 LEU A N 1
ATOM 785 C CA . LEU A 1 98 ? -0.130 4.934 4.539 1.00 96.81 98 LEU A CA 1
ATOM 786 C C . LEU A 1 98 ? -0.831 3.576 4.408 1.00 96.81 98 LEU A C 1
ATOM 788 O O . LEU A 1 98 ? -1.564 3.183 5.318 1.00 96.81 98 LEU A O 1
ATOM 792 N N . MET A 1 99 ? -0.615 2.845 3.308 1.00 97.19 99 MET A N 1
ATOM 793 C CA . MET A 1 99 ? -1.207 1.516 3.113 1.00 97.19 99 MET A CA 1
ATOM 794 C C . MET A 1 99 ? -0.746 0.528 4.190 1.00 97.19 99 MET A C 1
ATOM 796 O O . MET A 1 99 ? -1.577 -0.207 4.735 1.00 97.19 99 MET A O 1
ATOM 800 N N . ALA A 1 100 ? 0.538 0.553 4.558 1.00 96.38 100 ALA A N 1
ATOM 801 C CA . ALA A 1 100 ? 1.077 -0.257 5.647 1.00 96.38 100 ALA A CA 1
ATOM 802 C C . ALA A 1 100 ? 0.416 0.089 6.995 1.00 96.38 100 ALA A C 1
ATOM 804 O O . ALA A 1 100 ? -0.035 -0.804 7.720 1.00 96.38 100 ALA A O 1
ATOM 805 N N . GLY A 1 101 ? 0.267 1.381 7.303 1.00 97.75 101 GLY A N 1
ATOM 806 C CA . GLY A 1 101 ? -0.426 1.856 8.501 1.00 97.75 101 GLY A CA 1
ATOM 807 C C . GLY A 1 101 ? -1.901 1.439 8.547 1.00 97.75 101 GLY A C 1
ATOM 808 O O . GLY A 1 101 ? -2.388 0.984 9.587 1.00 97.75 101 GLY A O 1
ATOM 809 N N . LEU A 1 102 ? -2.617 1.527 7.421 1.00 96.44 102 LEU A N 1
ATOM 810 C CA . LEU A 1 102 ? -4.010 1.081 7.316 1.00 96.44 102 LEU A CA 1
ATOM 811 C C . LEU A 1 102 ? -4.144 -0.435 7.491 1.00 96.44 102 LEU A C 1
ATOM 813 O O . LEU A 1 102 ? -5.065 -0.881 8.180 1.00 96.44 102 LEU A O 1
ATOM 817 N N . LEU A 1 103 ? -3.230 -1.223 6.920 1.00 96.31 103 LEU A N 1
ATOM 818 C CA . LEU A 1 103 ? -3.200 -2.676 7.096 1.00 96.31 103 LEU A CA 1
ATOM 819 C C . LEU A 1 103 ? -2.928 -3.061 8.556 1.00 96.31 103 LEU A C 1
ATOM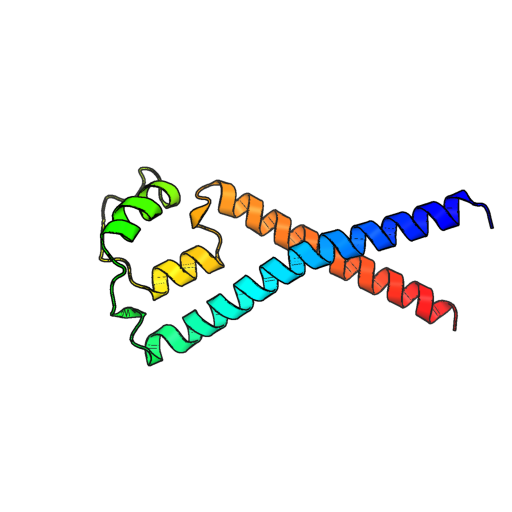 821 O O . LEU A 1 103 ? -3.600 -3.945 9.100 1.00 96.31 103 LEU A O 1
ATOM 825 N N . LEU A 1 104 ? -1.999 -2.372 9.221 1.00 96.94 104 LEU A N 1
ATOM 826 C CA . LEU A 1 104 ? -1.718 -2.576 10.641 1.00 96.94 104 LEU A CA 1
ATOM 827 C C . LEU A 1 104 ? -2.941 -2.231 11.505 1.00 96.94 104 LEU A C 1
ATOM 829 O O . LEU A 1 104 ? -3.346 -3.027 12.356 1.00 96.94 104 LEU A O 1
ATOM 833 N N . LEU A 1 105 ? -3.588 -1.092 11.243 1.00 95.06 105 LEU A N 1
ATOM 834 C CA . LEU A 1 105 ? -4.824 -0.686 11.919 1.00 95.06 105 LEU A CA 1
ATOM 835 C C . LEU A 1 105 ? -5.935 -1.724 11.717 1.00 95.06 105 LEU A C 1
ATOM 837 O O . LEU A 1 105 ? -6.626 -2.095 12.675 1.00 95.06 105 LEU A O 1
ATOM 841 N N . LEU A 1 106 ? -6.112 -2.219 10.491 1.00 94.56 106 LEU A N 1
ATOM 842 C CA . LEU A 1 106 ? -7.098 -3.250 10.169 1.00 94.56 106 LEU A CA 1
ATOM 843 C C . LEU A 1 106 ? -6.810 -4.545 10.941 1.00 94.56 106 LEU A C 1
ATOM 845 O O . LEU A 1 106 ? -7.726 -5.113 11.537 1.00 94.56 106 LEU A O 1
ATOM 849 N N . SER A 1 107 ? -5.542 -4.952 11.006 1.00 95.50 107 SER A N 1
ATOM 850 C CA . SER A 1 107 ? -5.098 -6.159 11.711 1.00 95.50 107 SER A CA 1
ATOM 851 C C . SER A 1 107 ? -5.355 -6.056 13.217 1.00 95.50 107 SER A C 1
ATOM 853 O O . SER A 1 107 ? -6.011 -6.922 13.799 1.00 95.50 107 SER A O 1
ATOM 855 N N . ILE A 1 108 ? -4.942 -4.949 13.844 1.00 95.19 108 ILE A N 1
ATOM 856 C CA . ILE A 1 108 ? -5.165 -4.693 15.276 1.00 95.19 108 ILE A CA 1
ATOM 857 C C . ILE A 1 108 ? -6.664 -4.633 15.587 1.00 95.19 108 ILE A C 1
ATOM 859 O O . ILE A 1 108 ? -7.141 -5.265 16.533 1.00 95.19 108 ILE A O 1
ATOM 863 N N . SER A 1 109 ? -7.431 -3.885 14.788 1.00 92.25 109 SER A N 1
ATOM 864 C CA . SER A 1 109 ? -8.872 -3.737 15.010 1.00 92.25 109 SER A CA 1
ATOM 865 C C . SER A 1 109 ? -9.630 -5.053 14.807 1.00 92.25 109 SER A C 1
ATOM 867 O O . SER A 1 109 ? -10.537 -5.344 15.590 1.00 92.25 109 SER A O 1
ATOM 869 N N . GLY A 1 110 ? -9.229 -5.879 13.838 1.00 90.12 110 GLY A N 1
ATOM 870 C CA . GLY A 1 110 ? -9.759 -7.225 13.622 1.00 90.12 110 GLY A CA 1
ATOM 871 C C . GLY A 1 110 ? -9.498 -8.155 14.809 1.00 90.12 110 GLY A C 1
ATOM 872 O O . GLY A 1 110 ? -10.446 -8.730 15.353 1.00 90.12 110 GLY A O 1
ATOM 873 N N . ILE A 1 111 ? -8.247 -8.226 15.283 1.00 93.62 111 ILE A N 1
ATOM 874 C CA . ILE A 1 111 ? -7.859 -9.022 16.463 1.00 93.62 111 ILE A CA 1
ATOM 875 C C . ILE A 1 111 ? -8.639 -8.570 17.700 1.00 93.62 111 ILE A C 1
ATOM 877 O O . ILE A 1 111 ? -9.186 -9.392 18.437 1.00 93.62 111 ILE A O 1
ATOM 881 N N . TRP A 1 112 ? -8.764 -7.260 17.916 1.00 90.69 112 TRP A N 1
ATOM 882 C CA . TRP A 1 112 ? -9.519 -6.718 19.043 1.00 90.69 112 TRP A CA 1
ATOM 883 C C . TRP A 1 112 ? -11.014 -7.060 18.976 1.00 90.69 112 TRP A C 1
ATOM 885 O O . TRP A 1 112 ? -11.628 -7.412 19.989 1.00 90.69 112 TRP A O 1
ATOM 895 N N . ILE A 1 113 ? -11.623 -6.968 17.790 1.00 87.19 113 ILE A N 1
ATOM 896 C CA . ILE A 1 113 ? -13.023 -7.345 17.560 1.00 87.19 113 ILE A CA 1
ATOM 897 C C . ILE A 1 113 ? -13.230 -8.843 17.813 1.00 87.19 113 ILE A C 1
ATOM 899 O O . ILE A 1 113 ? -14.225 -9.211 18.447 1.00 87.19 113 ILE A O 1
ATOM 903 N N . TRP A 1 114 ? -12.309 -9.691 17.353 1.00 89.88 114 TRP A N 1
ATOM 904 C CA . TRP A 1 114 ? -12.326 -11.130 17.604 1.00 89.88 114 TRP A CA 1
ATOM 905 C C . TRP A 1 114 ? -12.191 -11.438 19.101 1.00 89.88 114 TRP A C 1
ATOM 907 O O . TRP A 1 114 ? -13.058 -12.105 19.665 1.00 89.88 114 TRP A O 1
ATOM 917 N N . TRP A 1 115 ? -11.207 -10.853 19.789 1.00 91.94 115 TRP A N 1
ATOM 918 C CA . TRP A 1 115 ? -10.974 -11.073 21.221 1.00 91.94 115 TRP A CA 1
ATOM 919 C C . TRP A 1 115 ? -12.171 -10.662 22.088 1.00 91.94 115 TRP A C 1
ATOM 921 O O . TRP A 1 115 ? -12.554 -11.367 23.026 1.00 91.94 115 TRP A O 1
ATOM 931 N N . ARG A 1 116 ? -12.833 -9.546 21.751 1.00 85.44 116 ARG A N 1
ATOM 932 C CA . ARG A 1 116 ? -14.055 -9.113 22.450 1.00 85.44 116 ARG A CA 1
ATOM 933 C C . ARG A 1 116 ? -15.267 -10.002 22.188 1.00 85.44 116 ARG A C 1
ATOM 935 O O . ARG A 1 116 ? -16.197 -9.963 22.991 1.00 85.44 116 ARG A O 1
ATOM 942 N N . GLN A 1 117 ? -15.305 -10.734 21.077 1.00 82.56 117 GLN A N 1
ATOM 943 C CA . GLN A 1 117 ? -16.351 -11.723 20.804 1.00 82.56 117 GLN A CA 1
ATOM 944 C C . GLN A 1 117 ? -16.038 -13.061 21.472 1.00 82.56 117 GLN A C 1
ATOM 946 O O . GLN A 1 117 ? -16.947 -13.669 22.027 1.00 82.56 117 GLN A O 1
ATOM 951 N N . ALA A 1 118 ? -14.767 -13.465 21.491 1.00 81.56 118 ALA A N 1
ATOM 952 C CA . ALA A 1 118 ? -14.308 -14.672 22.165 1.00 81.56 118 ALA A CA 1
ATOM 953 C C . ALA A 1 118 ? -14.612 -14.632 23.671 1.00 81.56 118 ALA A C 1
ATOM 955 O O . ALA A 1 118 ? -15.131 -15.599 24.198 1.00 81.56 118 ALA A O 1
ATOM 956 N N . LYS A 1 119 ? -14.408 -13.484 24.338 1.00 77.31 119 LYS A N 1
ATOM 957 C CA . LYS A 1 119 ? -14.758 -13.282 25.763 1.00 77.31 119 LYS A CA 1
ATOM 958 C C . LYS A 1 119 ? -16.264 -13.225 26.077 1.00 77.31 119 LYS A C 1
ATOM 960 O O . LYS A 1 119 ? -16.629 -13.041 27.233 1.00 77.31 119 LYS A O 1
ATOM 965 N N . ARG A 1 120 ? -17.137 -13.238 25.065 1.00 66.69 120 ARG A N 1
ATOM 966 C CA . ARG A 1 120 ? -18.605 -13.205 25.239 1.00 66.69 120 ARG A CA 1
ATOM 967 C C . ARG A 1 120 ? -19.254 -14.576 25.063 1.00 66.69 120 ARG A C 1
ATOM 969 O O . ARG A 1 120 ? -20.456 -14.675 25.292 1.00 66.69 120 ARG A O 1
ATOM 976 N N . LYS A 1 121 ? -18.490 -15.559 24.591 1.00 53.16 121 LYS A N 1
ATOM 977 C CA . LYS A 1 121 ? -18.841 -16.976 24.643 1.00 53.16 121 LYS A CA 1
ATOM 978 C C . LYS A 1 121 ? -18.241 -17.562 25.911 1.00 53.16 121 LYS A C 1
ATOM 980 O O . LYS A 1 121 ? -18.887 -18.478 26.449 1.00 53.16 121 LYS A O 1
#

pLDDT: mean 84.85, std 11.57, range [50.03, 97.75]

Foldseek 3Di:
DDPVVVVVVVVLVVVLVVLVVVLVVLVVLLVVLVVCLVCCVVVVQVVAADDPVCCVPQVCQQPPPNDPDPDGHGSSNVSVCSNQVSSNHPCSVVVVVVSVVSVVVSVVVVVVVVVVVVVVD